Protein AF-A0A257V368-F1 (afdb_monomer)

Secondary structure (DSSP, 8-state):
-HHHHHHHHHHHHHHHHHHHHHHHHHHHHHHHHHH-----HHHHHHHHHHHHHHHHHHHHHHHHHHHHHHS-----TTSPP-GGGGS-----

pLDDT: mean 71.26, std 11.4, range [50.25, 93.5]

Mean predicted aligned error: 15.31 Å

Solvent-accessible surface area (backbone atoms only — not comparable to full-atom values): 5517 Å² total; per-residue (Å²): 112,68,69,61,52,53,52,51,50,51,52,52,50,50,51,50,52,52,58,62,60,43,52,54,50,52,51,26,52,50,46,21,73,74,70,71,49,86,51,53,58,68,54,48,52,50,36,33,73,74,50,34,74,64,41,36,50,53,53,51,51,52,51,51,52,54,51,49,73,69,49,70,87,76,85,49,98,87,50,78,77,78,61,78,82,70,62,76,77,80,84,124

Sequence (92 aa):
MVIYLVTAAGILLLLLIVSLLSRPRVFTQYLEAMTGIKLSARDVARVYKQRGKAGVRDMFLELIIREDLKSGTRITPDSAPDTELLVPEPKR

Radius of gyration: 24.33 Å; Cα contacts (8 Å, |Δi|>4): 31; chains: 1; bounding box: 50×50×74 Å

Foldseek 3Di:
DVVVVVVVVVVVVVVVVCVVVVVVVVVQVVCCVVQVQNDDPVVLVVQCVVPNPVSSVVVVVVSVVVSCVVDPDDDDPPHDPPCVVVDPDPDD

Structu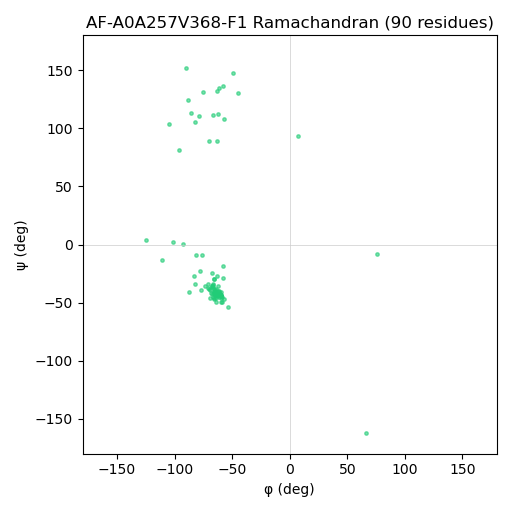re (mmCIF, N/CA/C/O backbone):
data_AF-A0A257V368-F1
#
_entry.id   AF-A0A257V368-F1
#
loop_
_atom_site.group_PDB
_atom_site.id
_atom_site.type_symbol
_atom_site.label_atom_id
_atom_site.label_alt_id
_atom_site.label_comp_id
_atom_site.label_asym_id
_atom_site.label_entity_id
_atom_site.label_seq_id
_atom_site.pdbx_PDB_ins_code
_atom_site.Cartn_x
_atom_site.Cartn_y
_atom_site.Cartn_z
_atom_site.occupancy
_atom_site.B_iso_or_equiv
_atom_site.auth_seq_id
_atom_site.auth_comp_id
_atom_site.auth_asym_id
_atom_site.auth_atom_id
_atom_site.pdbx_PDB_model_num
ATOM 1 N N . MET A 1 1 ? 25.985 -2.938 -31.313 1.00 74.62 1 MET A N 1
ATOM 2 C CA . MET A 1 1 ? 24.643 -2.337 -31.504 1.00 74.62 1 MET A CA 1
ATOM 3 C C . MET A 1 1 ? 23.578 -2.995 -30.624 1.00 74.62 1 MET A C 1
ATOM 5 O O . MET A 1 1 ? 22.972 -2.296 -29.829 1.00 74.62 1 MET A O 1
ATOM 9 N N . VAL A 1 2 ? 23.403 -4.323 -30.674 1.00 86.38 2 VAL A N 1
ATOM 10 C CA . VAL A 1 2 ? 22.381 -5.050 -29.883 1.00 86.38 2 VAL A CA 1
ATOM 11 C C . VAL A 1 2 ? 22.559 -4.901 -28.364 1.00 86.38 2 VAL A C 1
ATOM 13 O O . VAL A 1 2 ? 21.592 -4.630 -27.665 1.00 86.38 2 VAL A O 1
ATOM 16 N N . ILE A 1 3 ? 23.794 -4.987 -27.855 1.00 88.94 3 ILE A N 1
ATOM 17 C CA . ILE A 1 3 ? 24.076 -4.855 -26.412 1.00 88.94 3 ILE A CA 1
ATOM 18 C C . ILE A 1 3 ? 23.620 -3.492 -25.867 1.00 88.94 3 ILE A C 1
ATOM 20 O O . ILE A 1 3 ? 23.017 -3.447 -24.802 1.00 88.94 3 ILE A O 1
ATOM 24 N N . TYR A 1 4 ? 23.833 -2.406 -26.622 1.00 90.75 4 TYR A N 1
ATOM 25 C CA . TYR A 1 4 ? 23.403 -1.052 -26.245 1.00 90.75 4 TYR A CA 1
ATOM 26 C C . TYR A 1 4 ? 21.877 -0.896 -26.222 1.00 90.75 4 TYR A C 1
ATOM 28 O O . TYR A 1 4 ? 21.343 -0.188 -25.374 1.00 90.75 4 TYR A O 1
ATOM 36 N N . LEU A 1 5 ? 21.166 -1.573 -27.130 1.00 91.38 5 LEU A N 1
ATOM 37 C CA . LEU A 1 5 ? 19.701 -1.576 -27.142 1.00 91.38 5 LEU A CA 1
ATOM 38 C C . LEU A 1 5 ? 19.133 -2.336 -25.939 1.00 91.38 5 LEU A C 1
ATOM 40 O O . LEU A 1 5 ? 18.170 -1.879 -25.330 1.00 91.38 5 LEU A O 1
ATOM 44 N N . VAL A 1 6 ? 19.751 -3.458 -25.557 1.00 92.56 6 VAL A N 1
ATOM 45 C CA . VAL A 1 6 ? 19.326 -4.251 -24.393 1.00 92.56 6 VAL A CA 1
ATOM 46 C C . VAL A 1 6 ? 19.563 -3.490 -23.087 1.00 92.56 6 VAL A C 1
ATOM 48 O O . VAL A 1 6 ? 18.675 -3.459 -22.235 1.00 92.56 6 VAL A O 1
ATOM 51 N N . THR A 1 7 ? 20.709 -2.821 -22.927 1.00 92.44 7 THR A N 1
ATOM 52 C CA . THR A 1 7 ? 20.960 -1.983 -21.742 1.00 92.44 7 THR A CA 1
ATOM 53 C C . THR A 1 7 ? 20.030 -0.778 -21.680 1.00 92.44 7 THR A C 1
ATOM 55 O O . THR A 1 7 ? 19.476 -0.509 -20.615 1.00 92.44 7 THR A O 1
ATOM 58 N N . ALA A 1 8 ? 19.786 -0.090 -22.799 1.00 91.38 8 ALA A N 1
ATOM 59 C CA . ALA A 1 8 ? 18.836 1.022 -22.843 1.00 91.38 8 ALA A CA 1
ATOM 60 C C . ALA A 1 8 ? 17.408 0.575 -22.481 1.00 91.38 8 ALA A C 1
ATOM 62 O O . ALA A 1 8 ? 16.757 1.209 -21.650 1.00 91.38 8 ALA A O 1
ATOM 63 N N . ALA A 1 9 ? 16.944 -0.550 -23.037 1.00 92.12 9 ALA A N 1
ATOM 64 C CA . ALA A 1 9 ? 15.640 -1.123 -22.712 1.00 92.12 9 ALA A CA 1
ATOM 65 C C . ALA A 1 9 ? 15.536 -1.519 -21.229 1.00 92.12 9 ALA A C 1
ATOM 67 O O . ALA A 1 9 ? 14.515 -1.259 -20.593 1.00 92.12 9 ALA A O 1
ATOM 68 N N . GLY A 1 10 ? 16.601 -2.088 -20.654 1.00 93.31 10 GLY A N 1
ATOM 69 C CA . GLY A 1 10 ? 16.657 -2.442 -19.234 1.00 93.31 10 GLY A CA 1
ATOM 70 C C . GLY A 1 10 ? 16.565 -1.228 -18.305 1.00 93.31 10 GLY A C 1
ATOM 71 O O . GLY A 1 10 ? 15.798 -1.249 -17.342 1.00 93.31 10 GLY A O 1
ATOM 72 N N . ILE A 1 11 ? 17.287 -0.147 -18.614 1.00 93.50 11 ILE A N 1
ATOM 73 C CA . ILE A 1 11 ? 17.222 1.108 -17.846 1.00 93.50 11 ILE A CA 1
ATOM 74 C C . ILE A 1 11 ? 15.818 1.716 -17.930 1.00 93.50 11 ILE A C 1
ATOM 76 O O . ILE A 1 11 ? 15.262 2.134 -16.913 1.00 93.50 11 ILE A O 1
ATOM 80 N N . LEU A 1 12 ? 15.224 1.729 -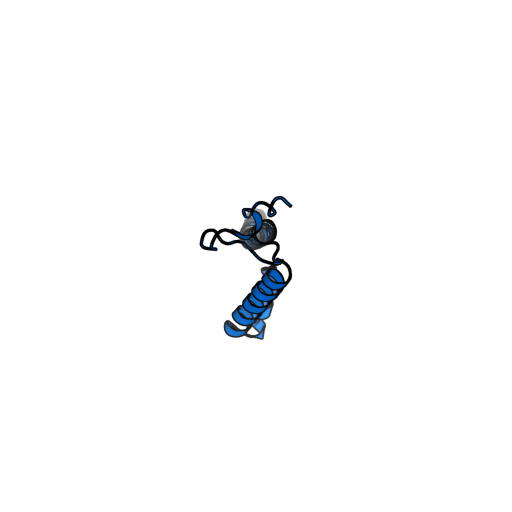19.126 1.00 91.75 12 LEU A N 1
ATOM 81 C CA . LEU A 1 12 ? 13.887 2.276 -19.339 1.00 91.75 12 LEU A CA 1
ATOM 82 C C . LEU A 1 12 ? 12.820 1.480 -18.573 1.00 91.75 12 LEU A C 1
ATOM 84 O O . LEU A 1 12 ? 11.957 2.070 -17.924 1.00 91.75 12 LEU A O 1
ATOM 88 N N . LEU A 1 13 ? 12.919 0.146 -18.583 1.00 88.12 13 LEU A N 1
ATOM 89 C CA . LEU A 1 13 ? 12.048 -0.739 -17.809 1.00 88.12 13 LEU A CA 1
ATOM 90 C C . LEU A 1 13 ? 12.185 -0.477 -16.304 1.00 88.12 13 LEU A C 1
ATOM 92 O O . LEU A 1 13 ? 11.187 -0.399 -15.591 1.00 88.12 13 LEU A O 1
ATOM 96 N N . LEU A 1 14 ? 13.413 -0.313 -15.812 1.00 90.06 14 LEU A N 1
ATOM 97 C CA . LEU A 1 14 ? 13.668 -0.064 -14.397 1.00 90.06 14 LEU A CA 1
ATOM 98 C C . LEU A 1 14 ? 13.089 1.285 -13.949 1.00 90.06 14 LEU A C 1
ATOM 100 O O . LEU A 1 14 ? 12.420 1.347 -12.917 1.00 9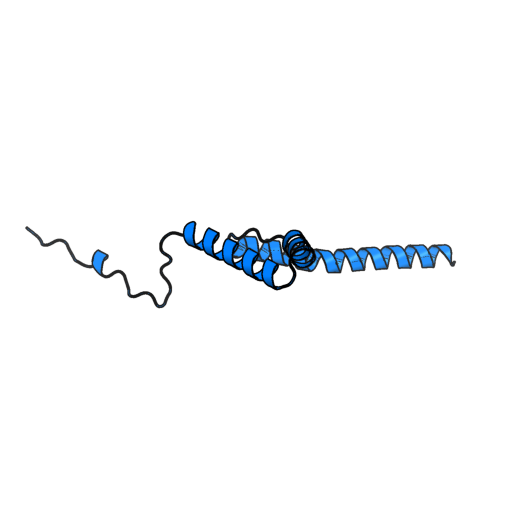0.06 14 LEU A O 1
ATOM 104 N N . LEU A 1 15 ? 13.265 2.341 -14.748 1.00 85.25 15 LEU A N 1
ATOM 105 C CA . LEU A 1 15 ? 12.642 3.647 -14.505 1.00 85.25 15 LEU A CA 1
ATOM 106 C C . LEU A 1 15 ? 11.114 3.561 -14.497 1.00 85.25 15 LEU A C 1
ATOM 108 O O . LEU A 1 15 ? 10.473 4.141 -13.619 1.00 85.25 15 LEU A O 1
ATOM 112 N N . LEU A 1 16 ? 10.531 2.809 -15.433 1.00 82.00 16 LEU A N 1
ATOM 113 C CA . LEU A 1 16 ? 9.091 2.578 -15.498 1.00 82.00 16 LEU A CA 1
ATOM 114 C C . LEU A 1 16 ? 8.586 1.907 -14.212 1.00 82.00 16 LEU A C 1
ATOM 116 O O . LEU A 1 16 ? 7.647 2.394 -13.585 1.00 82.00 16 LEU A O 1
ATOM 120 N N . ILE A 1 17 ? 9.247 0.831 -13.780 1.00 76.69 17 ILE A N 1
ATOM 121 C CA . ILE A 1 17 ? 8.908 0.099 -12.555 1.00 76.69 17 ILE A CA 1
ATOM 122 C C . ILE A 1 17 ? 8.988 1.034 -11.343 1.00 76.69 17 ILE A C 1
ATOM 124 O O . ILE A 1 17 ? 8.033 1.129 -10.574 1.00 76.69 17 ILE A O 1
ATOM 128 N N . VAL A 1 18 ? 10.081 1.784 -11.186 1.00 76.75 18 VAL A N 1
ATOM 129 C CA . VAL A 1 18 ? 10.244 2.725 -10.067 1.00 76.75 18 VAL A CA 1
ATOM 130 C C . VAL A 1 18 ? 9.169 3.817 -10.088 1.00 76.75 18 VAL A C 1
ATOM 132 O O . VAL A 1 18 ? 8.616 4.140 -9.038 1.00 76.75 18 VAL A O 1
ATOM 135 N N . SER A 1 19 ? 8.821 4.344 -11.265 1.00 70.25 19 SER A N 1
ATOM 136 C CA . SER A 1 19 ? 7.766 5.352 -11.430 1.00 70.25 19 SER A CA 1
ATOM 137 C C . SER A 1 19 ? 6.375 4.819 -11.071 1.00 70.25 19 SER A C 1
ATOM 139 O O . SER A 1 19 ? 5.586 5.506 -10.422 1.00 70.25 19 SER A O 1
ATOM 141 N N . LEU A 1 20 ? 6.070 3.570 -11.432 1.00 70.56 20 LEU A N 1
ATOM 142 C CA . LEU A 1 20 ? 4.806 2.943 -11.048 1.00 70.56 20 LEU A CA 1
ATOM 143 C C . LEU A 1 20 ? 4.755 2.633 -9.547 1.00 70.56 20 LEU A C 1
ATOM 145 O O . LEU A 1 20 ? 3.706 2.814 -8.933 1.00 70.56 20 LEU A O 1
ATOM 149 N N . LEU A 1 21 ? 5.865 2.196 -8.942 1.00 65.62 21 LEU A N 1
ATOM 150 C CA . LEU A 1 21 ? 5.920 1.863 -7.514 1.00 65.62 21 LEU A CA 1
ATOM 151 C C . LEU A 1 21 ? 6.018 3.091 -6.597 1.00 65.62 21 LEU A C 1
ATOM 153 O O . LEU A 1 21 ? 5.649 2.997 -5.424 1.00 65.62 21 LEU A O 1
ATOM 157 N N . SER A 1 22 ? 6.491 4.237 -7.089 1.00 64.69 22 SER A N 1
ATOM 158 C CA . SER A 1 22 ? 6.561 5.469 -6.298 1.00 64.69 22 SER A CA 1
ATOM 159 C C . SER A 1 22 ? 5.176 6.067 -6.045 1.00 64.69 22 SER A C 1
ATOM 161 O O . SER A 1 22 ? 4.905 6.501 -4.929 1.00 64.69 22 SER A O 1
ATOM 163 N N . ARG A 1 23 ? 4.262 6.009 -7.022 1.00 64.19 23 ARG A N 1
ATOM 164 C CA . ARG A 1 23 ? 2.896 6.559 -6.920 1.00 64.19 23 ARG A CA 1
ATOM 165 C C . ARG A 1 23 ? 2.087 6.066 -5.711 1.00 64.19 23 ARG A C 1
ATOM 167 O O . ARG A 1 23 ? 1.618 6.915 -4.955 1.00 64.19 23 ARG A O 1
ATOM 174 N N . PRO A 1 24 ? 1.927 4.750 -5.463 1.00 59.94 24 PRO A N 1
ATOM 175 C CA . PRO A 1 24 ? 1.189 4.280 -4.293 1.00 59.94 24 PRO A CA 1
ATOM 176 C C . PRO A 1 24 ? 1.905 4.637 -2.989 1.00 59.94 24 PRO A C 1
ATOM 178 O O . PRO A 1 24 ? 1.245 4.878 -1.987 1.00 59.94 24 PRO A O 1
ATOM 181 N N . ARG A 1 25 ? 3.242 4.727 -3.003 1.00 65.00 25 ARG A N 1
ATOM 182 C CA . ARG A 1 25 ? 4.044 5.103 -1.833 1.00 65.00 25 ARG A CA 1
ATOM 183 C C . ARG A 1 25 ? 3.857 6.572 -1.452 1.00 65.00 25 ARG A C 1
ATOM 185 O O . ARG A 1 25 ? 3.626 6.871 -0.283 1.00 65.00 25 ARG A O 1
ATOM 192 N N . VAL A 1 26 ? 3.908 7.466 -2.439 1.00 62.09 26 VAL A N 1
ATOM 193 C CA . VAL A 1 26 ? 3.656 8.902 -2.259 1.00 62.09 26 VAL A CA 1
ATOM 194 C C . VAL A 1 26 ? 2.209 9.129 -1.832 1.00 62.09 26 VAL A C 1
ATOM 196 O O . VAL A 1 26 ? 1.970 9.890 -0.905 1.00 62.09 26 VAL A O 1
ATOM 199 N N . PHE A 1 27 ? 1.249 8.405 -2.417 1.00 59.31 27 PHE A N 1
ATOM 200 C CA . PHE A 1 27 ? -0.151 8.472 -1.997 1.00 59.31 27 PHE A CA 1
ATOM 201 C C . PHE A 1 27 ? -0.337 8.065 -0.531 1.00 59.31 27 PHE A C 1
ATOM 203 O O . PHE A 1 27 ? -1.020 8.757 0.213 1.00 59.31 27 PHE A O 1
ATOM 210 N N . THR A 1 28 ? 0.319 6.992 -0.083 1.00 62.75 28 THR A N 1
ATOM 211 C CA . THR A 1 28 ? 0.248 6.573 1.323 1.00 62.75 28 THR A CA 1
ATOM 212 C C . THR A 1 28 ? 0.914 7.540 2.289 1.00 62.75 28 THR A C 1
ATOM 214 O O . THR A 1 28 ? 0.387 7.757 3.372 1.00 62.75 28 THR A O 1
ATOM 217 N N . GLN A 1 29 ? 2.022 8.166 1.890 1.00 63.56 29 GLN A N 1
ATOM 218 C CA . GLN A 1 29 ? 2.656 9.220 2.685 1.00 63.56 29 GLN A CA 1
ATOM 219 C C . GLN A 1 29 ? 1.778 10.471 2.764 1.00 63.56 29 GLN A C 1
ATOM 221 O O . GLN A 1 29 ? 1.706 11.115 3.805 1.00 63.56 29 GLN A O 1
ATOM 226 N N . TYR A 1 30 ? 1.082 10.799 1.676 1.00 63.28 30 TYR A N 1
ATOM 227 C CA . TYR A 1 30 ? 0.144 11.915 1.636 1.00 63.28 30 TYR A CA 1
ATOM 228 C C . TYR A 1 3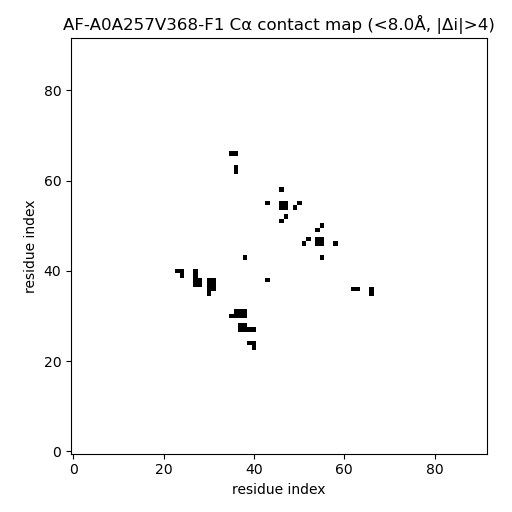0 ? -1.093 11.649 2.504 1.00 63.28 30 TYR A C 1
ATOM 230 O O . TYR A 1 30 ? -1.523 12.517 3.260 1.00 63.28 30 TYR A O 1
ATOM 238 N N . LEU A 1 31 ? -1.625 10.424 2.452 1.00 63.81 31 LEU A N 1
ATOM 239 C CA . LEU A 1 31 ? -2.732 9.986 3.299 1.00 63.81 31 LEU A CA 1
ATOM 240 C C . LEU A 1 31 ? -2.333 10.003 4.782 1.00 63.81 31 LEU A C 1
ATOM 242 O O . LEU A 1 31 ? -3.097 10.495 5.608 1.00 63.81 31 LEU A O 1
ATOM 246 N N . GLU A 1 32 ? -1.129 9.529 5.109 1.00 66.88 32 GLU A N 1
ATOM 247 C CA . GLU A 1 32 ? -0.562 9.576 6.463 1.00 66.88 32 GLU A CA 1
ATOM 248 C C . GLU A 1 32 ? -0.438 11.019 6.967 1.00 66.88 32 GLU A C 1
ATOM 250 O O . GLU A 1 32 ? -0.839 11.309 8.091 1.00 66.88 32 GLU A O 1
ATOM 255 N N . ALA A 1 33 ? 0.033 11.940 6.122 1.00 62.31 33 ALA A N 1
ATOM 256 C CA . ALA A 1 33 ? 0.161 13.351 6.476 1.00 62.31 33 ALA A CA 1
ATOM 257 C C . ALA A 1 33 ? -1.194 14.052 6.700 1.00 62.31 33 ALA A C 1
ATOM 259 O O . ALA A 1 33 ? -1.296 14.895 7.586 1.00 62.31 33 ALA A O 1
ATOM 260 N N . MET A 1 34 ? -2.232 13.716 5.923 1.00 57.03 34 MET A N 1
ATOM 261 C CA . MET A 1 34 ? -3.565 14.329 6.056 1.00 57.03 34 MET A CA 1
ATOM 262 C C . MET A 1 34 ? -4.433 13.707 7.153 1.00 57.03 34 MET A C 1
ATOM 264 O O . MET A 1 34 ? -5.249 14.404 7.750 1.00 57.03 34 MET A O 1
ATOM 268 N N . THR A 1 35 ? -4.313 12.400 7.393 1.00 62.97 35 THR A N 1
ATOM 269 C CA . THR A 1 35 ? -5.237 11.665 8.275 1.00 62.97 35 THR A CA 1
ATOM 270 C C . THR A 1 35 ? -4.602 11.201 9.580 1.00 62.97 35 THR A C 1
ATOM 272 O O . T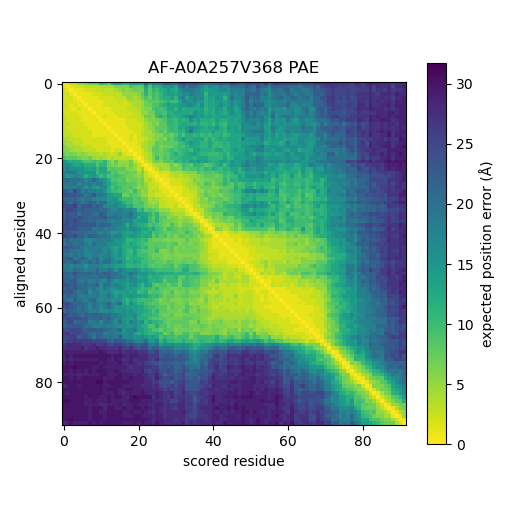HR A 1 35 ? -5.329 10.781 10.470 1.00 62.97 35 THR A O 1
ATOM 275 N N . GLY A 1 36 ? -3.270 11.241 9.704 1.00 60.84 36 GLY A N 1
ATOM 276 C CA . GLY A 1 36 ? -2.540 10.651 10.833 1.00 60.84 36 GLY A CA 1
ATOM 277 C C . GLY A 1 36 ? -2.439 9.120 10.777 1.00 60.84 36 GLY A C 1
ATOM 278 O O . GLY A 1 36 ? -1.677 8.520 11.541 1.00 60.84 36 GLY A O 1
ATOM 279 N N . ILE A 1 37 ? -3.146 8.480 9.837 1.00 64.19 37 ILE A N 1
ATOM 280 C CA . ILE A 1 37 ? -3.227 7.028 9.702 1.00 64.19 37 ILE A CA 1
ATOM 281 C C . ILE A 1 37 ? -2.045 6.518 8.871 1.00 64.19 37 ILE A C 1
ATOM 283 O O . ILE A 1 37 ? -1.957 6.742 7.663 1.00 64.19 37 ILE A O 1
ATOM 287 N N . LYS A 1 38 ? -1.152 5.753 9.509 1.00 64.75 38 LYS A N 1
ATOM 288 C CA . LYS A 1 38 ? -0.066 5.018 8.839 1.00 64.75 38 LYS A CA 1
ATOM 289 C C . LYS A 1 38 ? -0.622 3.857 8.019 1.00 64.75 38 LYS A C 1
ATOM 291 O O . LYS A 1 38 ? -0.723 2.728 8.498 1.00 64.75 38 LYS A O 1
ATOM 296 N N . LEU A 1 39 ? -0.955 4.124 6.762 1.00 65.88 39 LEU A N 1
ATOM 297 C CA . LEU A 1 39 ? -1.395 3.105 5.820 1.00 65.88 39 LEU A CA 1
ATOM 298 C C . LEU A 1 39 ? -0.274 2.796 4.825 1.00 65.88 39 LEU A C 1
ATOM 300 O O . LEU A 1 39 ? -0.043 3.553 3.899 1.00 65.88 39 LEU A O 1
ATOM 304 N N . SER A 1 40 ? 0.423 1.672 4.973 1.00 69.12 40 SER A N 1
ATOM 305 C CA . SER A 1 40 ? 1.464 1.256 4.022 1.00 69.12 40 SER A CA 1
ATOM 306 C C . SER A 1 40 ? 0.862 0.434 2.879 1.00 69.12 40 SER A C 1
ATOM 308 O O . SER A 1 40 ? 0.270 -0.623 3.104 1.00 69.12 40 SER A O 1
ATOM 310 N N . ALA A 1 41 ? 1.074 0.855 1.627 1.00 66.38 41 ALA A N 1
ATOM 311 C CA . ALA A 1 41 ? 0.578 0.147 0.436 1.00 66.38 41 ALA A CA 1
ATOM 312 C C . ALA A 1 41 ? 1.094 -1.301 0.364 1.00 66.38 41 ALA A C 1
ATOM 314 O O . ALA A 1 41 ? 0.436 -2.195 -0.170 1.00 66.38 41 ALA A O 1
ATOM 315 N N . ARG A 1 42 ? 2.276 -1.544 0.942 1.00 69.31 42 ARG A N 1
ATOM 316 C CA . ARG A 1 42 ? 2.895 -2.867 1.017 1.00 69.31 42 ARG A CA 1
ATOM 317 C C . ARG A 1 42 ? 2.156 -3.788 1.989 1.00 69.31 42 ARG A C 1
ATOM 319 O O . ARG A 1 42 ? 2.055 -4.982 1.720 1.00 69.31 42 ARG A O 1
ATOM 326 N N . ASP A 1 43 ? 1.614 -3.234 3.069 1.00 71.94 43 ASP A N 1
ATOM 327 C CA . ASP A 1 43 ? 0.828 -3.989 4.044 1.00 71.94 43 ASP A CA 1
ATOM 328 C C . ASP A 1 43 ? -0.581 -4.260 3.525 1.00 71.94 43 ASP A C 1
ATOM 330 O O . ASP A 1 43 ? -1.040 -5.393 3.621 1.00 71.94 43 ASP A O 1
ATOM 334 N N . VAL A 1 44 ? -1.207 -3.301 2.833 1.00 71.56 44 VAL A N 1
ATOM 335 C CA . VAL A 1 44 ? -2.484 -3.536 2.135 1.00 71.56 44 VAL A CA 1
ATOM 336 C C . VAL A 1 44 ? -2.338 -4.644 1.088 1.00 71.56 44 VAL A C 1
ATOM 338 O O . VAL A 1 44 ? -3.147 -5.568 1.051 1.00 71.56 44 VAL A O 1
ATOM 341 N N . ALA A 1 45 ? -1.276 -4.616 0.275 1.00 71.69 45 ALA A N 1
ATOM 342 C CA . ALA A 1 45 ? -1.009 -5.666 -0.711 1.00 71.69 45 ALA A CA 1
ATOM 343 C C . ALA A 1 45 ? -0.735 -7.034 -0.059 1.00 71.69 45 ALA A C 1
ATOM 345 O O . ALA A 1 45 ? -1.178 -8.068 -0.564 1.00 71.69 45 ALA A O 1
ATOM 346 N N . ARG A 1 46 ? -0.029 -7.060 1.079 1.00 78.50 46 ARG A N 1
ATOM 347 C CA . ARG A 1 46 ? 0.226 -8.287 1.847 1.00 78.50 46 ARG A CA 1
ATOM 348 C C . ARG A 1 46 ? -1.068 -8.859 2.428 1.00 78.50 46 ARG A C 1
ATOM 350 O O . ARG A 1 46 ? -1.311 -10.055 2.279 1.00 78.50 46 ARG A O 1
ATOM 357 N N . VAL A 1 47 ? -1.900 -8.022 3.042 1.00 79.75 47 VAL A N 1
ATOM 358 C CA . VAL A 1 47 ? -3.189 -8.425 3.622 1.00 79.75 47 VAL A CA 1
ATOM 359 C C . VAL A 1 47 ? -4.155 -8.870 2.530 1.00 79.75 47 VAL A C 1
ATOM 361 O O . VAL A 1 47 ? -4.800 -9.903 2.686 1.00 79.75 47 VAL A O 1
ATOM 364 N N . TYR A 1 48 ? -4.179 -8.186 1.384 1.00 74.44 48 TYR A N 1
ATOM 365 C CA . TYR A 1 48 ? -4.958 -8.612 0.224 1.00 74.44 48 TYR A CA 1
ATOM 366 C C . TYR A 1 48 ? -4.537 -10.000 -0.263 1.00 74.44 48 TYR A C 1
ATOM 368 O O . TYR A 1 48 ? -5.383 -10.855 -0.506 1.00 74.44 48 TYR A O 1
ATOM 376 N N . LYS A 1 49 ? -3.229 -10.262 -0.352 1.00 78.38 49 LYS A N 1
ATOM 377 C CA . LYS A 1 49 ? -2.718 -11.571 -0.775 1.00 78.38 49 LYS A CA 1
ATOM 378 C C . LYS A 1 49 ? -3.034 -12.688 0.230 1.00 78.38 49 LYS A C 1
ATOM 380 O O . LYS A 1 49 ? -3.227 -13.823 -0.185 1.00 78.38 49 LYS A O 1
ATOM 385 N N . GLN A 1 50 ? -3.05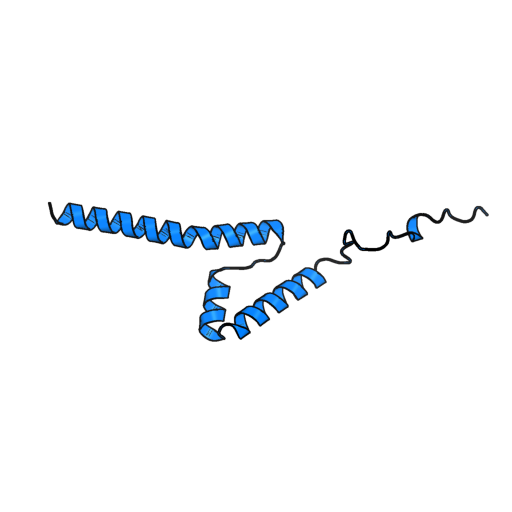9 -12.389 1.529 1.00 83.25 50 GLN A N 1
ATOM 386 C CA . GLN A 1 50 ? -3.278 -13.392 2.581 1.00 83.25 50 GLN A CA 1
ATOM 387 C C . GLN A 1 50 ? -4.755 -13.644 2.898 1.00 83.25 50 GLN A C 1
ATOM 389 O O . GLN A 1 50 ? -5.141 -14.778 3.149 1.00 83.25 50 GLN A O 1
ATOM 394 N N . ARG A 1 51 ? -5.567 -12.586 2.941 1.00 79.94 51 ARG A N 1
ATOM 395 C CA . ARG A 1 51 ? -6.947 -12.609 3.456 1.00 79.94 51 ARG A CA 1
ATOM 396 C C . ARG A 1 51 ? -7.974 -12.087 2.446 1.00 79.94 51 ARG A C 1
ATOM 398 O O . ARG A 1 51 ? -9.157 -11.968 2.764 1.00 79.94 51 ARG A O 1
ATOM 405 N N . GLY A 1 52 ? -7.539 -11.764 1.230 1.00 83.00 52 GLY A N 1
ATOM 406 C CA . GLY A 1 52 ? -8.401 -11.262 0.169 1.00 83.00 52 GLY A CA 1
ATOM 407 C C . GLY A 1 52 ? -8.998 -9.887 0.467 1.00 83.00 52 GLY A C 1
ATOM 408 O O . GLY A 1 52 ? -8.547 -9.136 1.333 1.00 83.00 52 GLY A O 1
ATOM 409 N N . LYS A 1 53 ? -10.061 -9.557 -0.272 1.00 79.00 53 LYS A N 1
ATOM 410 C CA . LYS A 1 53 ? -10.757 -8.265 -0.183 1.00 79.00 53 LYS A CA 1
ATOM 411 C C . LYS A 1 53 ? -11.377 -8.017 1.201 1.00 79.00 53 LYS A C 1
ATOM 413 O O . LYS A 1 53 ? -11.365 -6.883 1.670 1.00 79.00 53 LYS A O 1
ATOM 418 N N . ALA A 1 54 ? -11.882 -9.069 1.851 1.00 79.94 54 ALA A N 1
ATOM 419 C CA . ALA A 1 54 ? -12.479 -8.980 3.184 1.00 79.94 54 ALA A CA 1
ATOM 420 C C . ALA A 1 54 ? -11.439 -8.598 4.248 1.00 79.94 54 ALA A C 1
ATOM 422 O O . ALA A 1 54 ? -11.660 -7.655 4.996 1.00 79.94 54 ALA A O 1
ATOM 423 N N . GLY A 1 55 ? -10.260 -9.229 4.239 1.00 78.56 55 GLY A N 1
ATOM 424 C CA . GLY A 1 55 ? -9.212 -8.893 5.204 1.00 78.56 55 GLY A CA 1
ATOM 425 C C . GLY A 1 55 ? -8.644 -7.484 5.040 1.00 78.56 55 GLY A C 1
ATOM 426 O O . GLY A 1 55 ? -8.250 -6.870 6.027 1.00 78.56 55 GLY A O 1
ATOM 427 N N . VAL A 1 56 ? -8.636 -6.943 3.817 1.00 78.00 56 VAL A N 1
ATOM 428 C CA . VAL A 1 56 ? -8.274 -5.534 3.598 1.00 78.00 56 VAL A CA 1
ATOM 429 C C . VAL A 1 56 ? -9.312 -4.610 4.221 1.00 78.00 56 VAL A C 1
ATOM 431 O O . VAL A 1 56 ? -8.937 -3.670 4.913 1.00 78.00 56 VAL A O 1
ATOM 434 N N . ARG A 1 57 ? -10.607 -4.884 4.023 1.00 76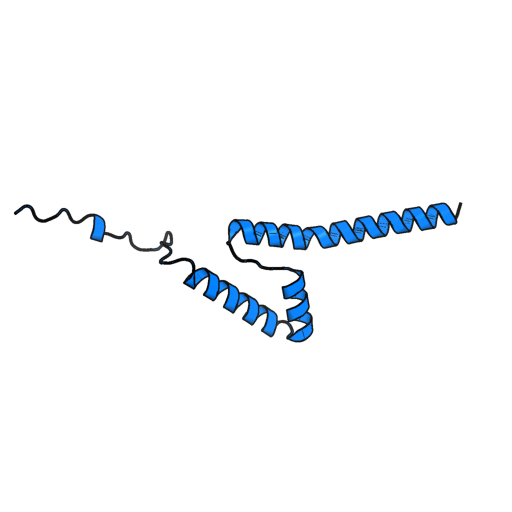.75 57 ARG A N 1
ATOM 435 C CA . ARG A 1 57 ? -11.682 -4.099 4.645 1.00 76.75 57 ARG A CA 1
ATOM 436 C C . ARG A 1 57 ? -11.547 -4.091 6.166 1.00 76.75 57 ARG A C 1
ATOM 438 O O . ARG A 1 57 ? -11.614 -3.021 6.755 1.00 76.75 57 ARG A O 1
ATOM 445 N N . ASP A 1 58 ? -11.330 -5.252 6.773 1.00 81.06 58 ASP A N 1
ATOM 446 C CA . ASP A 1 58 ? -11.238 -5.364 8.229 1.00 81.06 58 ASP A CA 1
ATOM 447 C C . ASP A 1 58 ? -9.997 -4.616 8.766 1.00 81.06 58 ASP A C 1
ATOM 449 O O . ASP A 1 58 ? -10.096 -3.896 9.756 1.00 81.06 58 ASP A O 1
ATOM 453 N N . MET A 1 59 ? -8.864 -4.667 8.047 1.00 79.69 59 MET A N 1
ATOM 454 C CA . MET A 1 59 ? -7.669 -3.858 8.343 1.00 79.69 59 MET A CA 1
ATOM 455 C C . MET A 1 59 ? -7.955 -2.347 8.293 1.00 79.69 59 MET A C 1
ATOM 457 O O . MET A 1 59 ? -7.501 -1.606 9.162 1.00 79.69 59 MET A O 1
ATOM 461 N N . PHE A 1 60 ? -8.690 -1.873 7.284 1.00 78.88 60 PHE A N 1
ATOM 462 C CA . PHE A 1 60 ? -9.086 -0.463 7.200 1.00 78.88 60 PHE A CA 1
ATOM 463 C C . PHE A 1 60 ? -10.015 -0.059 8.347 1.00 78.88 60 PHE A C 1
ATOM 465 O O . PHE A 1 60 ? -9.852 1.021 8.907 1.00 78.88 60 PHE A O 1
ATOM 472 N N . LEU A 1 61 ? -10.964 -0.922 8.707 1.00 78.56 61 LEU A N 1
ATOM 473 C CA . LEU A 1 61 ? -11.927 -0.676 9.779 1.00 78.56 61 LEU A CA 1
ATOM 474 C C . LEU A 1 61 ? -11.221 -0.507 11.129 1.00 78.56 61 LEU A C 1
ATOM 476 O O . LEU A 1 61 ? -11.513 0.427 11.870 1.00 78.56 61 LEU A O 1
ATOM 480 N N . GLU A 1 62 ? -10.225 -1.346 11.405 1.00 80.50 62 GLU A N 1
ATOM 481 C CA . GLU A 1 62 ? -9.420 -1.255 12.623 1.00 80.50 62 GLU A CA 1
ATOM 482 C C . GLU A 1 62 ? -8.548 0.010 12.667 1.00 80.50 62 GLU A C 1
ATOM 484 O O . GLU A 1 62 ? -8.399 0.626 13.723 1.00 80.50 62 GLU A O 1
ATOM 489 N N . LEU A 1 63 ? -8.019 0.446 11.519 1.00 76.06 63 LEU A N 1
ATOM 490 C CA . LEU A 1 63 ? -7.281 1.708 11.417 1.00 76.06 63 LEU A CA 1
ATOM 491 C C . LEU A 1 63 ? -8.176 2.927 11.663 1.00 76.06 63 LEU A C 1
ATOM 493 O O . LEU A 1 63 ? -7.752 3.845 12.360 1.00 76.06 63 LEU A O 1
ATOM 497 N N . ILE A 1 64 ? -9.403 2.924 11.134 1.00 74.38 64 ILE A N 1
ATOM 498 C CA . ILE A 1 64 ? -10.379 3.996 11.368 1.00 74.38 64 ILE A CA 1
ATOM 499 C C . ILE A 1 64 ? -10.751 4.051 12.850 1.00 74.38 64 ILE A C 1
ATOM 501 O O . ILE A 1 64 ? -10.660 5.116 13.448 1.00 74.38 64 ILE A O 1
ATOM 505 N N . ILE A 1 65 ? -11.099 2.911 13.457 1.00 76.00 65 ILE A N 1
ATOM 506 C CA . ILE A 1 65 ? -11.446 2.843 14.885 1.00 76.00 65 ILE A CA 1
ATOM 507 C C . ILE A 1 65 ? -10.283 3.336 15.747 1.00 76.00 65 ILE A C 1
ATOM 509 O O . ILE A 1 65 ? -10.481 4.123 16.665 1.00 76.00 65 ILE A O 1
ATOM 513 N N . ARG A 1 66 ? -9.051 2.899 15.461 1.00 75.31 66 ARG A N 1
ATOM 514 C CA . ARG A 1 66 ? -7.876 3.317 16.232 1.00 75.31 66 ARG A CA 1
ATOM 515 C C . ARG A 1 66 ? -7.630 4.824 16.136 1.00 75.31 66 ARG A C 1
ATOM 517 O O . ARG A 1 66 ? -7.248 5.421 17.138 1.00 75.31 66 ARG A O 1
ATOM 524 N N . GLU A 1 67 ? -7.813 5.425 14.963 1.00 68.62 67 GLU A N 1
ATOM 525 C CA . GLU A 1 67 ? -7.624 6.869 14.800 1.00 68.62 67 GLU A CA 1
ATOM 526 C C . GLU A 1 67 ? -8.759 7.676 15.441 1.00 68.62 67 GLU A C 1
ATOM 528 O O . GLU A 1 67 ? -8.499 8.722 16.031 1.00 68.62 67 GLU A O 1
ATOM 533 N N . ASP A 1 68 ? -9.991 7.167 15.391 1.00 68.44 68 ASP A N 1
ATOM 534 C CA . ASP A 1 68 ? -11.154 7.757 16.060 1.00 68.44 68 ASP A CA 1
ATOM 535 C C . ASP A 1 68 ? -10.991 7.730 17.587 1.00 68.44 68 ASP A C 1
ATOM 537 O O . ASP A 1 68 ? -11.104 8.753 18.250 1.00 68.44 68 ASP A O 1
ATOM 541 N N . LEU A 1 69 ? -10.558 6.596 18.148 1.00 68.69 69 LEU A N 1
ATOM 542 C CA . LEU A 1 69 ? -10.246 6.471 19.578 1.00 68.69 69 LEU A CA 1
ATOM 543 C C . LEU A 1 69 ? -9.082 7.367 20.027 1.00 68.69 69 LEU A C 1
ATOM 545 O O . LEU A 1 69 ? -8.992 7.734 21.197 1.00 68.69 69 LEU A O 1
ATOM 549 N N . LYS A 1 70 ? -8.160 7.689 19.116 1.00 66.81 70 LYS A N 1
ATOM 550 C CA . LYS A 1 70 ? -7.009 8.564 19.377 1.00 66.81 70 LYS A CA 1
ATOM 551 C C . LYS A 1 70 ? -7.374 10.048 19.252 1.00 66.81 70 LYS A C 1
ATOM 553 O O . LYS A 1 70 ? -6.750 10.888 19.899 1.00 66.81 70 LYS A O 1
ATOM 558 N N . SER A 1 71 ? -8.381 10.357 18.442 1.00 57.50 71 SER A N 1
ATOM 559 C CA . SER A 1 71 ? -8.927 11.691 18.213 1.00 57.50 71 SER A CA 1
ATOM 560 C C . SER A 1 71 ? -10.147 11.890 19.117 1.00 57.50 71 SER A C 1
ATOM 562 O O . SER A 1 71 ? -11.277 11.714 18.680 1.00 57.50 71 SER A O 1
ATOM 564 N N . GLY A 1 72 ? -9.939 12.236 20.392 1.00 62.88 72 GLY A N 1
ATOM 565 C CA . GLY A 1 72 ? -11.050 12.601 21.283 1.00 62.88 72 GLY A CA 1
ATOM 566 C C . GLY A 1 72 ? -11.997 13.640 20.651 1.00 62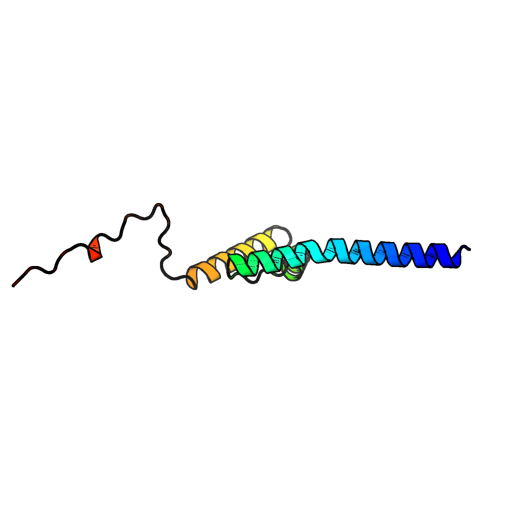.88 72 GLY A C 1
ATOM 567 O O . GLY A 1 72 ? -11.555 14.457 19.844 1.00 62.88 72 GLY A O 1
ATOM 568 N N . THR A 1 73 ? -13.289 13.555 21.003 1.00 50.25 73 THR A N 1
ATOM 569 C CA . THR A 1 73 ? -14.462 14.315 20.513 1.00 50.25 73 THR A CA 1
ATOM 570 C C . THR A 1 73 ? -14.197 15.242 19.321 1.00 50.25 73 THR A C 1
ATOM 572 O O . THR A 1 73 ? -13.835 16.409 19.473 1.00 50.25 73 THR A O 1
ATOM 575 N N . ARG A 1 74 ? -14.428 14.736 18.105 1.00 51.59 74 ARG A N 1
ATOM 576 C CA . ARG A 1 74 ? -14.398 15.550 16.886 1.00 51.59 74 ARG A CA 1
ATOM 577 C C . ARG A 1 74 ? -15.706 16.335 16.746 1.00 51.59 74 ARG A C 1
ATOM 579 O O . ARG A 1 74 ? -16.748 15.758 16.445 1.00 51.59 74 ARG A O 1
ATOM 586 N N . ILE A 1 75 ? -15.634 17.655 16.912 1.00 54.12 75 ILE A N 1
ATOM 587 C CA . ILE A 1 75 ? -16.702 18.571 16.495 1.00 54.12 75 ILE A CA 1
ATOM 588 C C . ILE A 1 75 ? -16.766 18.516 14.966 1.00 54.12 75 ILE A C 1
ATOM 590 O O . ILE A 1 75 ? -15.822 18.893 14.270 1.00 54.12 75 ILE A O 1
ATOM 594 N N . THR A 1 76 ? -17.853 17.962 14.444 1.00 55.53 76 THR A N 1
ATOM 595 C CA . THR A 1 76 ? -18.134 17.906 13.005 1.00 55.53 76 THR A CA 1
ATOM 596 C C . THR A 1 76 ? -18.917 19.179 12.647 1.00 55.53 76 THR A C 1
ATOM 598 O O . THR A 1 76 ? -19.611 19.697 13.517 1.00 55.53 76 THR A O 1
ATOM 601 N N . PRO A 1 77 ? -18.859 19.732 11.420 1.00 57.25 77 PRO A N 1
ATOM 602 C CA . PRO A 1 77 ? -19.631 20.936 11.071 1.00 57.25 77 PRO A CA 1
ATOM 603 C C . PRO A 1 77 ? -21.156 20.803 11.260 1.00 57.25 77 PRO A C 1
ATOM 605 O O . PRO A 1 77 ? -21.838 21.816 11.368 1.00 57.25 77 PRO A O 1
ATOM 608 N N . ASP A 1 78 ? -21.663 19.567 11.333 1.00 59.31 78 ASP A N 1
ATOM 609 C CA . ASP A 1 78 ? -23.064 19.227 11.627 1.00 59.31 78 ASP A CA 1
ATOM 610 C C . ASP A 1 78 ? -23.342 18.980 13.126 1.00 59.31 78 ASP A C 1
ATOM 612 O O . ASP A 1 78 ? -24.461 18.643 13.514 1.00 59.31 78 ASP A O 1
ATOM 616 N N . SER A 1 79 ? -22.331 19.100 13.991 1.00 57.75 79 SER A N 1
ATOM 617 C CA . SER A 1 79 ? -22.498 18.992 15.440 1.00 57.75 79 SER A CA 1
ATOM 618 C C . SER A 1 79 ? -23.148 20.270 15.976 1.00 57.75 79 SER A C 1
ATOM 620 O O . SER A 1 79 ? -22.720 21.377 15.648 1.00 57.75 79 SER A O 1
ATOM 622 N N . ALA A 1 80 ? -24.190 20.123 16.800 1.00 62.22 80 ALA A N 1
ATOM 623 C CA . ALA A 1 80 ? -24.831 21.260 17.454 1.00 62.22 80 ALA A CA 1
ATOM 624 C C . ALA A 1 80 ? -23.791 22.034 18.290 1.00 62.22 80 ALA A C 1
ATOM 626 O O . ALA A 1 80 ? -22.977 21.398 18.960 1.00 62.22 80 ALA A O 1
ATOM 627 N N . PRO A 1 81 ? -23.783 23.379 18.241 1.00 59.59 81 PRO A N 1
ATOM 628 C CA . PRO A 1 81 ? -22.789 24.175 18.945 1.00 59.59 81 PRO A CA 1
ATOM 629 C C . PRO A 1 81 ? -22.886 23.937 20.454 1.00 59.59 81 PRO A C 1
ATOM 631 O O . PRO A 1 81 ? -23.984 23.968 21.020 1.00 59.59 81 PRO A O 1
ATOM 634 N N . ASP A 1 82 ? -21.733 23.739 21.098 1.00 62.38 82 ASP A N 1
ATOM 635 C CA . ASP A 1 82 ? -21.618 23.580 22.549 1.00 62.38 82 ASP A CA 1
ATOM 636 C C . ASP A 1 82 ? -22.084 24.867 23.244 1.00 62.38 82 ASP A C 1
ATOM 638 O O . ASP A 1 82 ? -21.330 25.810 23.488 1.00 62.38 82 ASP A O 1
ATOM 642 N N . THR A 1 83 ? -23.384 24.923 23.531 1.00 60.41 83 THR A N 1
ATOM 643 C CA . THR A 1 83 ? -24.057 26.091 24.118 1.00 60.41 83 THR A CA 1
ATOM 644 C C . THR A 1 83 ? -23.758 26.202 25.621 1.00 60.41 83 THR A C 1
ATOM 646 O O . THR A 1 83 ? -24.027 27.228 26.241 1.00 60.41 83 THR A O 1
ATOM 649 N N . GLU A 1 84 ? -23.133 25.178 26.208 1.00 60.22 84 GLU A N 1
ATOM 650 C CA . GLU A 1 84 ? -22.764 25.131 27.627 1.00 60.22 84 GLU A CA 1
ATOM 651 C C . GLU A 1 84 ? -21.670 26.145 28.002 1.00 60.22 84 GLU A C 1
ATOM 653 O O . GLU A 1 84 ? -21.641 26.612 29.137 1.00 60.22 84 GLU A O 1
ATOM 658 N N . LEU A 1 85 ? -20.828 26.574 27.051 1.00 59.06 85 LEU A N 1
ATOM 659 C CA . LEU A 1 85 ? -19.814 27.619 27.277 1.00 59.06 85 LEU A CA 1
ATOM 660 C C . LEU A 1 85 ? -20.367 29.054 27.194 1.00 59.06 85 LEU A C 1
ATOM 662 O O . LEU A 1 85 ? -19.655 30.005 27.512 1.00 59.06 85 LEU A O 1
ATOM 666 N N . LEU A 1 86 ? -21.619 29.219 26.752 1.00 59.12 86 LEU A N 1
ATOM 667 C CA . LEU A 1 86 ? -22.269 30.519 26.552 1.00 59.12 86 LEU A CA 1
ATOM 668 C C . LEU A 1 86 ? -23.236 30.894 27.679 1.00 59.12 86 LEU A C 1
ATOM 670 O O . LEU A 1 86 ? -23.871 31.943 27.591 1.00 59.12 86 LEU A O 1
ATOM 674 N N . VAL A 1 87 ? -23.364 30.075 28.727 1.00 63.59 87 VAL A N 1
ATOM 675 C CA . VAL A 1 87 ? -24.164 30.427 29.905 1.00 63.59 87 VAL A CA 1
ATOM 676 C C . VAL A 1 87 ? -23.302 31.317 30.809 1.00 63.59 87 VAL A C 1
ATOM 678 O O . VAL A 1 87 ? -22.373 30.808 31.436 1.00 63.59 87 VAL A O 1
ATOM 681 N N . PRO A 1 88 ? -23.536 32.642 30.887 1.00 64.94 88 PRO A N 1
ATOM 682 C CA . PRO A 1 88 ? -22.822 33.462 31.853 1.00 64.94 88 PRO A CA 1
ATOM 683 C C . PRO A 1 88 ? -23.179 32.998 33.270 1.00 64.94 88 PRO A C 1
ATOM 685 O O . PRO A 1 88 ? -24.356 32.813 33.587 1.00 64.94 88 PRO A O 1
ATOM 688 N N . GLU A 1 89 ? -22.152 32.816 34.105 1.00 66.44 89 GLU A N 1
ATOM 689 C CA . GLU A 1 89 ? -22.283 32.492 35.530 1.00 66.44 89 GLU A CA 1
ATOM 690 C C . GLU A 1 89 ? -23.361 33.377 36.183 1.00 66.44 89 GLU A C 1
ATOM 692 O O . GLU A 1 89 ? -23.332 34.605 36.011 1.00 66.44 89 GLU A O 1
ATOM 697 N N . PRO A 1 90 ? -24.318 32.795 36.931 1.00 62.00 90 PRO A N 1
ATOM 698 C CA . PRO A 1 90 ? -25.322 33.577 37.627 1.00 62.00 90 PRO A CA 1
ATOM 699 C C . PRO A 1 90 ? -24.615 34.475 38.641 1.00 62.00 90 PRO A C 1
ATOM 701 O O . PRO A 1 90 ? -24.024 34.011 39.617 1.00 62.00 90 PRO A O 1
ATOM 704 N N . LYS A 1 91 ? -24.666 35.782 38.383 1.00 57.38 91 LYS A N 1
ATOM 705 C CA . LYS A 1 91 ? -24.123 36.814 39.262 1.00 57.38 91 LYS A CA 1
ATOM 706 C C . LYS A 1 91 ? -24.783 36.679 40.640 1.00 57.38 91 LYS A C 1
ATOM 708 O O . LYS A 1 91 ? -25.974 36.958 40.768 1.00 57.38 91 LYS A O 1
ATOM 713 N N . ARG A 1 92 ? -24.016 36.196 41.623 1.00 51.53 92 ARG A N 1
ATOM 714 C CA . ARG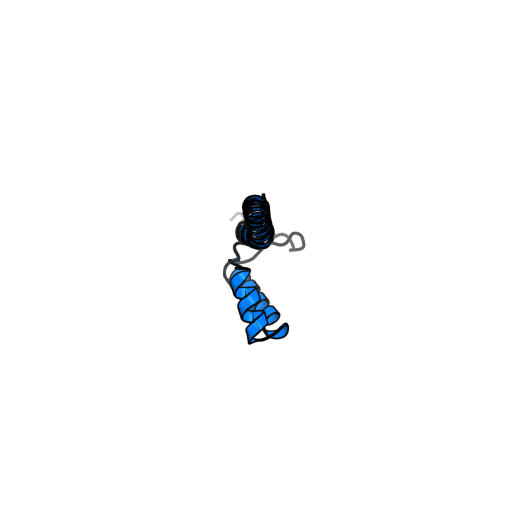 A 1 92 ? -24.389 36.206 43.046 1.00 51.53 92 ARG A CA 1
ATOM 715 C C . ARG A 1 92 ? -24.565 37.629 43.561 1.00 51.53 92 ARG A C 1
ATOM 717 O O . ARG A 1 92 ? -23.807 38.517 43.105 1.00 51.53 92 ARG A O 1
#